Protein AF-A0A9E2BWF8-F1 (afdb_monomer_lite)

Radius of gyration: 12.92 Å; chains: 1; bounding box: 27×36×31 Å

pLDDT: mean 90.14, std 11.16, range [55.06, 98.38]

Secondary structure (DSSP, 8-state):
-HHHHHHHHHHH-TTT--EEEEES--TTTTTTHHHHHHHHSPPPS-EEEEEEETTSTTHHHHHHHHHHHHHTT-EEEEEEESS-SSHHHHHHHHHHHHHHHH---

Structure (mmCIF, N/CA/C/O backbone):
data_AF-A0A9E2BWF8-F1
#
_entry.id   AF-A0A9E2BWF8-F1
#
loop_
_atom_site.group_PDB
_atom_site.id
_atom_site.type_symbol
_atom_site.label_atom_id
_atom_site.label_alt_id
_atom_site.label_comp_id
_atom_site.label_asym_id
_atom_site.label_entity_id
_atom_site.label_seq_id
_atom_site.pdbx_PDB_ins_code
_atom_site.Cartn_x
_atom_site.Cartn_y
_atom_site.Cartn_z
_atom_site.occupancy
_atom_site.B_iso_or_equiv
_atom_site.auth_seq_id
_atom_site.auth_comp_id
_atom_site.auth_asym_id
_atom_site.auth_atom_id
_atom_site.pdbx_PDB_model_num
ATOM 1 N N . LEU A 1 1 ? -4.317 4.114 -10.003 1.00 91.44 1 LEU A N 1
ATOM 2 C CA . LEU A 1 1 ? -5.287 4.891 -9.183 1.00 91.44 1 LEU A CA 1
ATOM 3 C C . LEU A 1 1 ? -6.056 4.040 -8.174 1.00 91.44 1 LEU A C 1
ATOM 5 O O . LEU A 1 1 ? -6.293 4.542 -7.089 1.00 91.44 1 LEU A O 1
ATOM 9 N N . GLY A 1 2 ? -6.412 2.782 -8.471 1.00 93.62 2 GLY A N 1
ATOM 10 C CA . GLY A 1 2 ? -7.177 1.939 -7.536 1.00 93.62 2 GLY A CA 1
ATOM 11 C C . GLY A 1 2 ? -6.594 1.866 -6.119 1.00 93.62 2 GLY A C 1
ATOM 12 O O . GLY A 1 2 ? -7.315 2.142 -5.167 1.00 93.62 2 GLY A O 1
ATOM 13 N N . GLY A 1 3 ? -5.287 1.608 -5.982 1.00 94.25 3 GLY A N 1
ATOM 14 C CA . GLY A 1 3 ? -4.634 1.536 -4.667 1.00 94.25 3 GLY A CA 1
ATOM 15 C C . GLY A 1 3 ? -4.681 2.839 -3.856 1.00 94.25 3 GLY A C 1
ATOM 16 O O . GLY A 1 3 ? -4.983 2.818 -2.667 1.00 94.25 3 GLY A O 1
ATOM 17 N N . LEU A 1 4 ? -4.502 3.988 -4.519 1.00 92.00 4 LEU A N 1
ATOM 18 C CA . LEU A 1 4 ? -4.660 5.316 -3.909 1.00 92.00 4 LEU A CA 1
ATOM 19 C C . LEU A 1 4 ? -6.076 5.510 -3.352 1.00 92.00 4 LEU A C 1
ATOM 21 O O . LEU A 1 4 ? -6.255 5.904 -2.204 1.00 92.00 4 LEU A O 1
ATOM 25 N N . THR A 1 5 ? -7.085 5.242 -4.182 1.00 91.62 5 THR A N 1
ATOM 26 C CA . THR A 1 5 ? -8.492 5.442 -3.824 1.00 91.62 5 THR A CA 1
ATOM 27 C C . THR A 1 5 ? -8.929 4.504 -2.702 1.00 91.62 5 THR A C 1
ATOM 29 O O . THR A 1 5 ? -9.622 4.943 -1.788 1.00 91.62 5 THR A O 1
ATOM 32 N N . ALA A 1 6 ? -8.502 3.238 -2.737 1.00 94.75 6 ALA A N 1
ATOM 33 C CA . ALA A 1 6 ? -8.777 2.278 -1.672 1.00 94.75 6 ALA A CA 1
ATOM 34 C C . ALA A 1 6 ? -8.218 2.768 -0.329 1.00 94.75 6 ALA A C 1
ATOM 36 O O . ALA A 1 6 ? -8.945 2.815 0.663 1.00 94.75 6 ALA A O 1
ATOM 37 N N . PHE A 1 7 ? -6.962 3.223 -0.320 1.00 92.12 7 PHE A N 1
ATOM 38 C CA . PHE A 1 7 ? -6.330 3.711 0.900 1.00 92.12 7 PHE A CA 1
ATOM 39 C C . PHE A 1 7 ? -6.968 4.999 1.430 1.00 92.12 7 PHE A C 1
ATOM 41 O O . PHE A 1 7 ? -7.177 5.129 2.634 1.00 92.12 7 PHE A O 1
ATOM 48 N N . TYR A 1 8 ? -7.355 5.921 0.544 1.00 90.25 8 TYR A N 1
ATOM 49 C CA . TYR A 1 8 ? -8.097 7.122 0.930 1.00 90.25 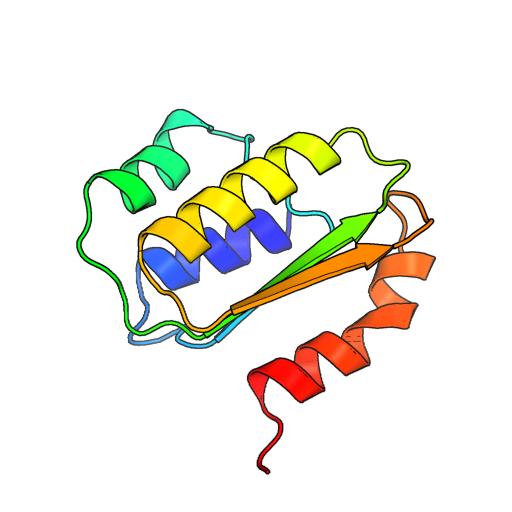8 TYR A CA 1
ATOM 50 C C . TYR A 1 8 ? -9.391 6.777 1.684 1.00 90.25 8 TYR A C 1
ATOM 52 O O . TYR A 1 8 ? -9.624 7.293 2.776 1.00 90.25 8 TYR A O 1
ATOM 60 N N . PHE A 1 9 ? -10.216 5.871 1.147 1.00 91.56 9 PHE A N 1
ATOM 61 C CA . PHE A 1 9 ? -11.461 5.477 1.811 1.00 91.56 9 PHE A CA 1
ATOM 62 C C . PHE A 1 9 ? -11.222 4.738 3.129 1.00 91.56 9 PHE A C 1
ATOM 64 O O . PHE A 1 9 ? -11.948 4.995 4.087 1.00 91.56 9 PHE A O 1
ATOM 71 N N . ALA A 1 10 ? -10.192 3.892 3.205 1.00 92.88 10 ALA A N 1
ATOM 72 C CA . ALA A 1 10 ? -9.807 3.225 4.447 1.00 92.88 10 ALA A CA 1
ATOM 73 C C . ALA A 1 10 ? -9.415 4.228 5.545 1.00 92.88 10 ALA A C 1
ATOM 75 O O . ALA A 1 10 ? -9.843 4.100 6.688 1.00 92.88 10 ALA A O 1
ATOM 76 N N . LEU A 1 11 ? -8.662 5.280 5.207 1.00 88.81 11 LEU A N 1
ATOM 77 C CA . LEU A 1 11 ? -8.297 6.328 6.168 1.00 88.81 11 LEU A CA 1
ATOM 78 C C . LEU A 1 11 ? -9.494 7.174 6.623 1.00 88.81 11 LEU A C 1
ATOM 80 O O . LEU A 1 11 ? -9.546 7.583 7.787 1.00 88.81 11 LEU A O 1
ATOM 84 N N . MET A 1 12 ? -10.427 7.457 5.711 1.00 88.81 12 MET A N 1
ATOM 85 C CA . MET A 1 12 ? -11.592 8.308 5.978 1.00 88.81 12 MET A CA 1
ATOM 86 C C . MET A 1 12 ? -12.702 7.584 6.742 1.00 88.81 12 MET A C 1
ATOM 88 O O . MET A 1 12 ? -13.341 8.196 7.595 1.00 88.81 12 MET A O 1
ATOM 92 N N . HIS A 1 13 ? -12.912 6.303 6.440 1.00 91.81 13 HIS A N 1
ATOM 93 C CA . HIS A 1 13 ? -13.995 5.483 6.976 1.00 91.81 13 HIS A CA 1
ATOM 94 C C . HIS A 1 13 ? -13.501 4.082 7.377 1.00 91.81 13 HIS A C 1
ATOM 96 O O . HIS A 1 13 ? -13.963 3.086 6.809 1.00 91.81 13 HIS A O 1
ATOM 102 N N . PRO A 1 14 ? -12.556 3.964 8.331 1.00 92.62 14 PRO A N 1
ATOM 103 C CA . PRO A 1 14 ? -12.035 2.667 8.777 1.00 92.62 14 PRO A CA 1
ATOM 104 C C . PRO A 1 14 ? -13.129 1.751 9.351 1.00 92.62 14 PRO A C 1
ATOM 106 O O . PRO A 1 14 ? -13.020 0.533 9.278 1.00 92.62 14 PRO A O 1
ATOM 109 N N . GLU A 1 15 ? -14.223 2.321 9.861 1.00 94.94 15 GLU A N 1
ATOM 110 C CA . GLU A 1 15 ? -15.396 1.596 10.356 1.00 94.94 15 GLU A CA 1
ATOM 111 C C . GLU A 1 15 ? -16.198 0.880 9.257 1.00 94.94 15 GLU A C 1
ATOM 113 O O . GLU A 1 15 ? -16.989 -0.015 9.553 1.00 94.94 15 GLU A O 1
ATOM 118 N N . ILE A 1 16 ? -16.001 1.269 7.994 1.00 96.44 16 ILE A N 1
ATOM 119 C CA . ILE A 1 16 ? -16.608 0.638 6.814 1.00 96.44 16 ILE A CA 1
ATOM 120 C C . ILE A 1 16 ? -15.547 -0.151 6.034 1.00 96.44 16 ILE A C 1
ATOM 122 O O . ILE A 1 16 ? -15.808 -1.265 5.580 1.00 96.44 16 ILE A O 1
ATOM 126 N N . PHE A 1 17 ? -14.347 0.416 5.889 1.00 96.12 17 PHE A N 1
ATOM 127 C CA . PHE A 1 17 ? -13.251 -0.101 5.071 1.00 96.12 17 PHE A CA 1
ATOM 128 C C . PHE A 1 17 ? -12.017 -0.428 5.927 1.00 96.12 17 PHE A C 1
ATOM 130 O O . PHE A 1 17 ? -10.943 0.138 5.733 1.00 96.12 17 PHE A O 1
ATOM 137 N N . GLY A 1 18 ? -12.171 -1.363 6.869 1.00 95.31 18 GLY A N 1
ATOM 138 C CA . GLY A 1 18 ? -11.100 -1.776 7.790 1.00 95.31 18 GLY A CA 1
ATOM 139 C C . GLY A 1 18 ? -9.939 -2.547 7.142 1.00 95.31 18 GLY A C 1
ATOM 140 O O . GLY A 1 18 ? -8.869 -2.677 7.733 1.00 95.31 18 GLY A O 1
ATOM 141 N N . LEU A 1 19 ? -10.141 -3.055 5.922 1.00 97.19 19 LEU A N 1
ATOM 142 C CA . LEU A 1 19 ? -9.163 -3.827 5.155 1.00 97.19 19 LEU A CA 1
ATOM 143 C C . LEU A 1 19 ? -8.849 -3.100 3.847 1.00 97.19 19 LEU A C 1
ATOM 145 O O . LEU A 1 19 ? -9.761 -2.785 3.079 1.00 97.19 19 LEU A O 1
ATOM 149 N N . CYS A 1 20 ? -7.568 -2.864 3.564 1.00 96.69 20 CYS A N 1
ATOM 150 C CA . CYS A 1 20 ? -7.143 -2.119 2.380 1.00 96.69 20 CYS A CA 1
ATOM 151 C C . CYS A 1 20 ? -6.048 -2.851 1.602 1.00 96.69 20 CYS A C 1
ATOM 153 O O . CYS A 1 20 ? -4.980 -3.119 2.140 1.00 96.69 20 CYS A O 1
ATOM 155 N N . GLY A 1 21 ? -6.277 -3.090 0.309 1.00 97.62 21 GLY A N 1
ATOM 156 C CA . GLY A 1 21 ? -5.259 -3.553 -0.636 1.00 97.62 21 GLY A CA 1
ATOM 157 C C . GLY A 1 21 ? -4.891 -2.454 -1.634 1.00 97.62 21 GLY A C 1
ATOM 158 O O . GLY A 1 21 ? -5.779 -1.858 -2.245 1.00 97.62 21 GLY A O 1
ATOM 159 N N . SER A 1 22 ? -3.598 -2.194 -1.826 1.00 97.19 22 SER A N 1
ATOM 160 C CA . SER A 1 22 ? -3.086 -1.230 -2.805 1.00 97.19 22 SER A CA 1
ATOM 161 C C . SER A 1 22 ? -1.981 -1.848 -3.652 1.00 97.19 22 SER A C 1
ATOM 163 O O . SER A 1 22 ? -0.878 -2.064 -3.159 1.00 97.19 22 SER A O 1
ATOM 165 N N . GLN A 1 23 ? -2.270 -2.063 -4.936 1.00 97.94 23 GLN A N 1
ATOM 166 C CA . GLN A 1 23 ? -1.272 -2.465 -5.928 1.00 97.94 23 GLN A CA 1
ATOM 167 C C . GLN A 1 23 ? -0.824 -1.269 -6.752 1.00 97.94 23 GLN A C 1
ATOM 169 O O . GLN A 1 23 ? -1.675 -0.509 -7.238 1.00 97.94 23 GLN A O 1
ATOM 174 N N . SER A 1 24 ? 0.492 -1.104 -6.905 1.00 97.00 24 SER A N 1
ATOM 175 C CA . SER A 1 24 ? 1.108 0.004 -7.648 1.00 97.00 24 SER A CA 1
ATOM 176 C C . SER A 1 24 ? 0.445 1.351 -7.318 1.00 97.00 24 SER A C 1
ATOM 178 O O . SER A 1 24 ? -0.028 2.095 -8.192 1.00 97.00 24 SER A O 1
ATOM 180 N N . GLY A 1 25 ? 0.305 1.623 -6.018 1.00 94.75 25 GLY A N 1
ATOM 181 C CA . GLY A 1 25 ? -0.429 2.775 -5.511 1.00 94.75 25 GLY A CA 1
ATOM 182 C C . GLY A 1 25 ? 0.211 4.077 -5.980 1.00 94.75 25 GLY A C 1
ATOM 183 O O . GLY A 1 25 ? 1.385 4.328 -5.729 1.00 94.75 25 GLY A O 1
ATOM 184 N N . ALA A 1 26 ? -0.561 4.946 -6.631 1.00 92.62 26 ALA A N 1
ATOM 185 C CA . ALA A 1 26 ? -0.088 6.271 -7.030 1.00 92.62 26 ALA A CA 1
ATOM 186 C C . ALA A 1 26 ? -0.211 7.265 -5.862 1.00 92.62 26 ALA A C 1
ATOM 188 O O . ALA A 1 26 ? -0.952 8.241 -5.949 1.00 92.62 26 ALA A O 1
ATOM 189 N N . LEU A 1 27 ? 0.459 6.964 -4.747 1.00 86.00 27 LEU A N 1
ATOM 190 C CA . LEU A 1 27 ? 0.234 7.568 -3.425 1.00 86.00 27 LEU A CA 1
ATOM 191 C C . LEU A 1 27 ? 0.639 9.049 -3.320 1.00 86.00 27 LEU A C 1
ATOM 193 O O . LEU A 1 27 ? 0.197 9.733 -2.401 1.00 86.00 27 LEU A O 1
ATOM 197 N N . GLN A 1 28 ? 1.419 9.562 -4.278 1.00 75.00 28 GLN A N 1
ATOM 198 C CA . GLN A 1 28 ? 1.738 10.993 -4.394 1.00 75.00 28 GLN A CA 1
ATOM 199 C C . GLN A 1 28 ? 0.732 11.791 -5.220 1.00 75.00 28 GLN A C 1
ATOM 201 O O . GLN A 1 28 ? 0.847 13.018 -5.284 1.00 75.00 28 GLN A O 1
ATOM 206 N N . ILE A 1 29 ? -0.231 11.152 -5.897 1.00 60.44 29 ILE A N 1
ATOM 207 C CA . ILE A 1 29 ? -1.290 11.908 -6.569 1.00 60.44 29 ILE A CA 1
ATOM 208 C C . ILE A 1 29 ? -2.095 12.579 -5.453 1.00 60.44 29 ILE A C 1
ATOM 210 O O . ILE A 1 29 ? -2.826 11.916 -4.724 1.00 60.44 29 ILE A O 1
ATOM 214 N N . ASN A 1 30 ? -1.887 13.889 -5.301 1.00 55.06 30 ASN A N 1
ATOM 215 C CA . ASN A 1 30 ? -2.279 14.713 -4.152 1.00 55.06 30 ASN A CA 1
ATOM 216 C C . ASN A 1 30 ? -1.473 14.442 -2.868 1.00 55.06 30 ASN A C 1
ATOM 218 O O . ASN A 1 30 ? -2.048 14.359 -1.785 1.00 55.06 30 ASN A O 1
ATOM 222 N N . SER A 1 31 ? -0.143 14.371 -2.979 1.00 59.28 31 SER A N 1
ATOM 223 C CA . SER A 1 31 ? 0.837 14.175 -1.893 1.00 59.28 31 SER A CA 1
ATOM 224 C C . SER A 1 31 ? 0.613 15.000 -0.620 1.00 59.28 31 SER A C 1
ATOM 226 O O . SER A 1 31 ? 1.079 14.610 0.442 1.00 59.28 31 SER A O 1
ATOM 228 N N . GLY A 1 32 ? -0.127 16.109 -0.680 1.00 62.22 32 GLY A N 1
ATOM 229 C CA . GLY A 1 32 ? -0.527 16.866 0.502 1.00 62.22 32 GLY A CA 1
ATOM 230 C C . GLY A 1 32 ? -1.657 16.226 1.311 1.00 62.22 32 GLY A C 1
ATOM 231 O O . GLY A 1 32 ? -1.630 16.304 2.529 1.00 62.22 32 GLY A O 1
ATOM 232 N N . GLU A 1 33 ? -2.646 15.592 0.681 1.00 67.94 33 GLU A N 1
ATOM 233 C CA . GLU A 1 33 ? -3.897 15.218 1.352 1.00 67.94 33 GLU A CA 1
ATOM 234 C C . GLU A 1 33 ? -3.789 13.877 2.077 1.00 67.94 33 GLU A C 1
ATOM 236 O O . GLU A 1 33 ? -4.084 13.815 3.263 1.00 67.94 33 GLU A O 1
ATOM 241 N N . ILE A 1 34 ? -3.296 12.817 1.429 1.00 68.44 34 ILE A N 1
ATOM 242 C CA . ILE A 1 34 ? -3.148 11.508 2.095 1.00 68.44 34 ILE A CA 1
ATOM 243 C C . ILE A 1 34 ? -2.026 11.531 3.126 1.00 68.44 34 ILE A C 1
ATOM 245 O O . ILE A 1 34 ? -2.185 10.986 4.216 1.00 68.44 34 ILE A O 1
ATOM 249 N N . VAL A 1 35 ? -0.914 12.206 2.825 1.00 68.19 35 VAL A N 1
ATOM 250 C CA . VAL A 1 35 ? 0.161 12.388 3.805 1.00 68.19 35 VAL A CA 1
ATOM 251 C C . VAL A 1 35 ? -0.334 13.229 4.979 1.00 68.19 35 VAL A C 1
ATOM 253 O O . VAL A 1 35 ? -0.048 12.859 6.111 1.00 68.19 35 VAL A O 1
ATOM 256 N N . ALA A 1 36 ? -1.128 14.287 4.766 1.00 67.25 36 ALA A N 1
ATOM 257 C CA . ALA A 1 36 ? -1.729 15.039 5.870 1.00 67.25 36 ALA A CA 1
ATOM 258 C C . ALA A 1 36 ? -2.748 14.204 6.658 1.00 67.25 36 ALA A C 1
ATOM 260 O O . ALA A 1 36 ? -2.693 14.173 7.888 1.00 67.25 36 ALA A O 1
ATOM 261 N N . LEU A 1 37 ? -3.647 13.490 5.976 1.00 66.38 37 LEU A N 1
ATOM 262 C CA . LEU A 1 37 ? -4.619 12.597 6.607 1.00 66.38 37 LEU A CA 1
ATOM 263 C C . LEU A 1 37 ? -3.911 11.550 7.459 1.00 66.38 37 LEU A C 1
ATOM 265 O O . LEU A 1 37 ? -4.353 11.281 8.572 1.00 66.38 37 LEU A O 1
ATOM 269 N N . TYR A 1 38 ? -2.785 11.020 6.987 1.00 65.25 38 TYR A N 1
ATOM 270 C CA . TYR A 1 38 ? -1.946 10.139 7.774 1.00 65.25 38 TYR A CA 1
ATOM 271 C C . TYR A 1 38 ? -1.280 10.871 8.935 1.00 65.25 38 TYR A C 1
ATOM 273 O O . TYR A 1 38 ? -1.464 10.481 10.082 1.00 65.25 38 TYR A O 1
ATOM 281 N N . GLN A 1 39 ? -0.479 11.904 8.664 1.00 67.12 39 GLN A N 1
ATOM 282 C CA . GLN A 1 39 ? 0.397 12.560 9.636 1.00 67.12 39 GLN A CA 1
ATOM 283 C C . GLN A 1 39 ? -0.392 13.182 10.787 1.00 67.12 39 GLN A C 1
ATOM 285 O O . GLN A 1 39 ? -0.009 12.985 11.940 1.00 67.12 39 GLN A O 1
ATOM 290 N N . PHE A 1 40 ? -1.509 13.848 10.491 1.00 63.03 40 PHE A N 1
ATOM 291 C CA . PHE A 1 40 ? -2.259 14.646 11.461 1.00 63.03 40 PHE A CA 1
ATOM 292 C C . PHE A 1 40 ? -3.393 13.897 12.167 1.00 63.03 40 PHE A C 1
ATOM 294 O O . PHE A 1 40 ? -3.973 14.444 13.103 1.00 63.03 40 PHE A O 1
ATOM 301 N N . ASN A 1 41 ? -3.693 12.651 11.784 1.00 69.94 41 ASN A N 1
ATOM 302 C CA . ASN A 1 41 ? -4.638 11.816 12.524 1.00 69.94 41 ASN A CA 1
ATOM 303 C C . ASN A 1 41 ? -3.939 10.807 13.444 1.00 69.94 41 ASN A C 1
ATOM 305 O O . ASN A 1 41 ? -2.809 10.355 13.210 1.00 69.94 41 ASN A O 1
ATOM 309 N N . SER A 1 42 ? -4.666 10.419 14.493 1.00 82.50 42 SER A N 1
ATOM 310 C CA . SER A 1 42 ? -4.351 9.230 15.278 1.00 82.50 42 SER A CA 1
ATOM 311 C C . SER A 1 42 ? -4.390 7.974 14.402 1.00 82.50 42 SER A C 1
ATOM 313 O O . SER A 1 42 ? -5.102 7.929 13.392 1.00 82.50 42 SER A O 1
ATOM 315 N N . LYS A 1 43 ? -3.622 6.955 14.809 1.00 86.69 43 LYS A N 1
ATOM 316 C CA . LYS A 1 43 ? -3.638 5.620 14.199 1.00 86.69 43 LYS A CA 1
ATOM 317 C C . LYS A 1 43 ? -5.084 5.125 14.079 1.00 86.69 43 LYS A C 1
ATOM 319 O O . LYS A 1 43 ? -5.848 5.225 15.041 1.00 86.69 43 LYS A O 1
ATOM 324 N N . LYS A 1 44 ? -5.451 4.631 12.899 1.00 89.38 44 LYS A N 1
ATOM 325 C CA . LYS A 1 44 ? -6.754 4.008 12.638 1.00 89.38 44 LYS A CA 1
ATOM 326 C C . LYS A 1 44 ? -6.650 2.494 12.823 1.00 89.38 44 LYS A C 1
ATOM 328 O O . LYS A 1 44 ? -5.572 1.934 12.647 1.00 89.38 44 LYS A O 1
ATOM 333 N N . ASP A 1 45 ? -7.760 1.855 13.174 1.00 92.50 45 ASP A N 1
ATOM 334 C CA . ASP A 1 45 ? -7.857 0.394 13.219 1.00 92.50 45 ASP A CA 1
ATOM 335 C C . ASP A 1 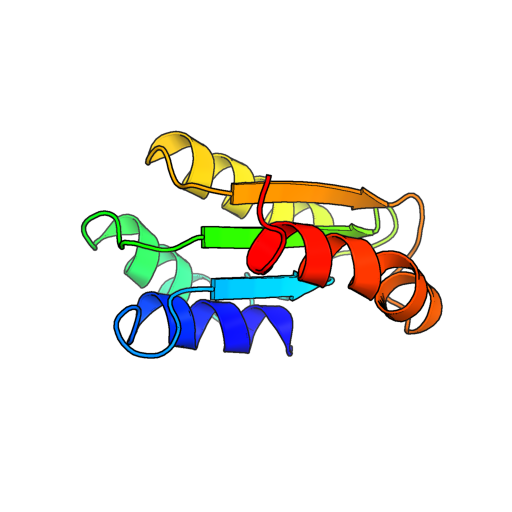45 ? -7.995 -0.134 11.785 1.00 92.50 45 ASP A C 1
ATOM 337 O O . ASP A 1 45 ? -9.088 -0.172 11.226 1.00 92.50 45 ASP A O 1
ATOM 341 N N . LEU A 1 46 ? -6.850 -0.380 11.147 1.00 93.25 46 LEU A N 1
ATOM 342 C CA . LEU A 1 46 ? -6.738 -0.752 9.741 1.00 93.25 46 LEU A CA 1
ATOM 343 C C . LEU A 1 46 ? -5.716 -1.869 9.577 1.00 93.25 46 LEU A C 1
ATOM 345 O O . LEU A 1 46 ? -4.599 -1.755 10.089 1.00 93.25 46 LEU A O 1
ATOM 349 N N . LYS A 1 47 ? -6.076 -2.866 8.765 1.00 96.12 47 LYS A N 1
ATOM 350 C CA . LYS A 1 47 ? -5.138 -3.840 8.207 1.00 96.12 47 LYS A CA 1
ATOM 351 C C . LYS A 1 47 ? -4.901 -3.546 6.733 1.00 96.12 47 LYS A C 1
ATOM 353 O O . LYS A 1 47 ? -5.850 -3.403 5.954 1.00 96.12 47 LYS A O 1
ATOM 358 N N . VAL A 1 48 ? -3.637 -3.439 6.340 1.00 95.94 48 VAL A N 1
ATOM 359 C CA . VAL A 1 48 ? -3.270 -2.908 5.023 1.00 95.94 48 VAL A CA 1
ATOM 360 C C . VAL A 1 48 ? -2.283 -3.824 4.293 1.00 95.94 48 VAL A C 1
ATOM 362 O O . VAL A 1 48 ? -1.304 -4.279 4.866 1.00 95.94 48 VAL A O 1
ATOM 365 N N . TYR A 1 49 ? -2.499 -4.069 3.003 1.00 98.06 49 TYR A N 1
ATOM 366 C CA . TYR A 1 49 ? -1.533 -4.717 2.114 1.00 98.06 49 TYR A CA 1
ATOM 367 C C . TYR A 1 49 ? -1.150 -3.769 0.987 1.00 98.06 49 TYR A C 1
ATOM 369 O O . TYR A 1 49 ? -2.023 -3.333 0.229 1.00 98.06 49 TYR A O 1
ATOM 377 N N . PHE A 1 50 ? 0.141 -3.482 0.842 1.00 97.56 50 PHE A N 1
ATOM 378 C CA . PHE A 1 50 ? 0.691 -2.666 -0.237 1.00 97.56 50 PHE A CA 1
ATOM 379 C C . PHE A 1 50 ? 1.694 -3.471 -1.073 1.00 97.56 50 PHE A C 1
ATOM 381 O O . PHE A 1 50 ? 2.575 -4.127 -0.521 1.00 97.56 50 PHE A O 1
ATOM 388 N N . ASP A 1 51 ? 1.623 -3.353 -2.399 1.00 98.00 51 ASP A N 1
ATOM 389 C CA . ASP A 1 51 ? 2.698 -3.787 -3.294 1.00 98.00 51 ASP A CA 1
ATOM 390 C C . ASP A 1 51 ? 3.066 -2.730 -4.345 1.00 98.00 51 ASP A C 1
ATOM 392 O O . ASP A 1 51 ? 2.296 -1.814 -4.660 1.00 98.00 51 ASP A O 1
ATOM 396 N N . CYS A 1 52 ? 4.286 -2.846 -4.868 1.00 98.12 52 CYS A N 1
ATOM 397 C CA . CYS A 1 52 ? 4.750 -2.090 -6.025 1.00 98.12 52 CYS A CA 1
ATOM 398 C C . CYS A 1 52 ? 5.801 -2.888 -6.806 1.00 98.12 52 CYS A C 1
ATOM 400 O O . CYS A 1 52 ? 6.634 -3.586 -6.229 1.00 98.12 52 CYS A O 1
ATOM 402 N N . GLY A 1 53 ? 5.806 -2.764 -8.130 1.00 98.19 53 GLY A N 1
ATOM 403 C CA . GLY A 1 53 ? 6.889 -3.260 -8.968 1.00 98.19 53 GLY A CA 1
ATOM 404 C C . GLY A 1 53 ? 8.175 -2.436 -8.812 1.00 98.19 53 GLY A C 1
ATOM 405 O O . GLY A 1 53 ? 8.129 -1.213 -8.664 1.00 98.19 53 GLY A O 1
ATOM 406 N N . THR A 1 54 ? 9.338 -3.086 -8.881 1.00 98.19 54 THR A N 1
ATOM 407 C CA . THR A 1 54 ? 10.659 -2.442 -8.795 1.00 98.19 54 THR A CA 1
ATOM 408 C C . THR A 1 54 ? 11.041 -1.702 -10.077 1.00 98.19 54 THR A C 1
ATOM 410 O O . THR A 1 54 ? 11.917 -0.841 -10.051 1.00 98.19 54 THR A O 1
ATOM 413 N N . CYS A 1 55 ? 10.368 -1.986 -11.198 1.00 96.62 55 CYS A N 1
ATOM 414 C CA . CYS A 1 55 ? 10.533 -1.273 -12.467 1.00 96.62 55 CYS A CA 1
ATOM 415 C C . CYS A 1 55 ? 9.496 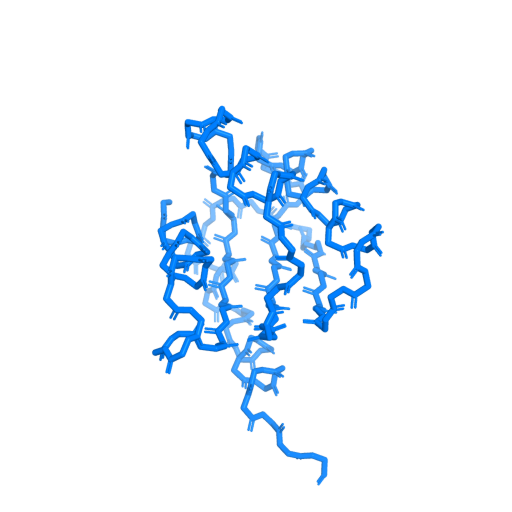-0.149 -12.661 1.00 96.62 55 CYS A C 1
ATOM 417 O O . CYS A 1 55 ? 9.221 0.251 -13.794 1.00 96.62 55 CYS A O 1
ATOM 419 N N . GLU A 1 56 ? 8.885 0.344 -11.580 1.00 95.69 56 GLU A N 1
ATOM 420 C CA . GLU A 1 56 ? 7.874 1.402 -11.614 1.00 95.69 56 GLU A CA 1
ATOM 421 C C . GLU A 1 56 ? 8.419 2.755 -11.159 1.00 95.69 56 GLU A C 1
ATOM 423 O O . GLU A 1 56 ? 9.252 2.850 -10.262 1.00 95.69 56 GLU A O 1
ATOM 428 N N . THR A 1 57 ? 7.853 3.835 -11.699 1.00 94.44 57 THR A N 1
ATOM 429 C CA . THR A 1 57 ? 8.131 5.202 -11.228 1.00 94.44 57 THR A CA 1
ATOM 430 C C . THR A 1 57 ? 7.499 5.511 -9.867 1.00 94.44 57 THR A C 1
ATOM 432 O O . THR A 1 57 ? 7.705 6.599 -9.348 1.00 94.44 57 THR A O 1
ATOM 435 N N . LEU A 1 58 ? 6.691 4.595 -9.320 1.00 94.50 58 LEU A N 1
ATOM 436 C CA . LEU A 1 58 ? 5.935 4.752 -8.070 1.00 94.50 58 LEU A CA 1
ATOM 437 C C . LEU A 1 58 ? 6.630 4.103 -6.862 1.00 94.50 58 LEU A C 1
ATOM 439 O O . LEU A 1 58 ? 6.101 4.144 -5.751 1.00 94.50 58 LEU A O 1
ATOM 443 N N . LEU A 1 59 ? 7.785 3.464 -7.068 1.00 95.75 59 LEU A N 1
ATOM 444 C CA . LEU A 1 59 ? 8.433 2.630 -6.058 1.00 95.75 59 LEU A CA 1
ATOM 445 C C . LEU A 1 59 ? 8.813 3.412 -4.798 1.00 95.75 59 LEU A C 1
ATOM 447 O O . LEU A 1 59 ? 8.465 3.005 -3.690 1.00 95.75 59 LEU A O 1
ATOM 451 N N . ASP A 1 60 ? 9.489 4.546 -4.965 1.00 94.25 60 ASP A N 1
ATOM 452 C CA . ASP A 1 60 ? 9.968 5.346 -3.834 1.00 94.25 60 ASP A CA 1
ATOM 453 C C . ASP A 1 60 ? 8.808 5.911 -3.003 1.00 94.25 60 ASP A C 1
ATOM 455 O O . ASP A 1 60 ? 8.888 5.969 -1.777 1.00 94.25 60 ASP A O 1
ATOM 459 N N . ASP A 1 61 ? 7.681 6.214 -3.645 1.00 90.88 61 ASP A N 1
ATOM 460 C CA . ASP A 1 61 ? 6.468 6.683 -2.973 1.00 90.88 61 ASP A CA 1
ATOM 461 C C . ASP A 1 61 ? 5.818 5.592 -2.121 1.00 90.88 61 ASP A C 1
ATOM 463 O O . ASP A 1 61 ? 5.368 5.833 -0.999 1.00 90.88 61 ASP A O 1
ATOM 467 N N . ASN A 1 62 ? 5.787 4.366 -2.642 1.00 94.44 62 ASN A N 1
ATOM 468 C CA . ASN A 1 62 ? 5.264 3.217 -1.912 1.00 94.44 62 ASN A CA 1
ATOM 469 C C . ASN A 1 62 ? 6.184 2.835 -0.741 1.00 94.44 62 ASN A C 1
ATOM 471 O O . ASN A 1 62 ? 5.684 2.503 0.334 1.00 94.44 62 ASN A O 1
ATOM 475 N N . ARG A 1 63 ? 7.508 2.968 -0.898 1.00 95.75 63 ARG A N 1
ATOM 476 C CA . ARG A 1 63 ? 8.477 2.814 0.201 1.00 95.75 63 ARG A CA 1
ATOM 477 C C . ARG A 1 63 ? 8.311 3.886 1.272 1.00 95.75 63 ARG A C 1
ATOM 479 O O . ARG A 1 63 ? 8.301 3.558 2.453 1.00 95.75 63 ARG A O 1
ATOM 486 N N . GLN A 1 64 ? 8.115 5.145 0.881 1.00 91.69 64 GLN A N 1
ATOM 487 C CA . GLN A 1 64 ? 7.860 6.221 1.836 1.00 91.69 64 GLN A CA 1
ATOM 488 C C . GLN A 1 64 ? 6.596 5.945 2.659 1.00 91.69 64 GLN A C 1
ATOM 490 O O . GLN A 1 64 ? 6.601 6.131 3.875 1.00 91.69 64 GLN A O 1
ATOM 495 N N . MET A 1 65 ? 5.520 5.465 2.026 1.00 90.00 65 MET A N 1
ATOM 496 C CA . MET A 1 65 ? 4.305 5.117 2.760 1.00 90.00 65 MET A CA 1
ATOM 497 C C . MET A 1 65 ? 4.492 3.891 3.663 1.00 90.00 65 MET A C 1
ATOM 499 O O . MET A 1 65 ? 3.971 3.892 4.776 1.00 90.00 65 MET A O 1
ATOM 503 N N . ARG A 1 66 ? 5.268 2.882 3.245 1.00 94.44 66 ARG A N 1
ATOM 504 C CA . ARG A 1 66 ? 5.676 1.769 4.121 1.00 94.44 66 ARG A CA 1
ATOM 505 C C . ARG A 1 66 ? 6.353 2.294 5.388 1.00 94.44 66 ARG A C 1
ATOM 507 O O . ARG A 1 66 ? 5.928 1.943 6.483 1.00 94.44 66 ARG A O 1
ATOM 514 N N . ASP A 1 67 ? 7.355 3.159 5.240 1.00 93.25 67 ASP A N 1
ATOM 515 C CA . ASP A 1 67 ? 8.098 3.720 6.378 1.00 93.25 67 ASP A CA 1
ATOM 516 C C . ASP A 1 67 ? 7.177 4.528 7.298 1.00 93.25 67 ASP A C 1
ATOM 518 O O . ASP A 1 67 ? 7.282 4.487 8.527 1.00 93.25 67 ASP A O 1
ATOM 522 N N . MET A 1 68 ? 6.217 5.243 6.705 1.00 88.25 68 MET A N 1
ATOM 523 C CA . MET A 1 68 ? 5.179 5.928 7.456 1.00 88.25 68 MET A CA 1
ATOM 524 C C . MET A 1 68 ? 4.350 4.926 8.260 1.00 88.25 68 MET A C 1
ATOM 526 O O . MET A 1 68 ? 4.286 5.100 9.478 1.00 88.25 68 MET A O 1
ATOM 530 N N . LEU A 1 69 ? 3.760 3.897 7.639 1.00 90.38 69 LEU A N 1
ATOM 531 C CA . LEU A 1 69 ? 2.942 2.868 8.306 1.00 90.38 69 LEU A CA 1
ATOM 532 C C . LEU A 1 69 ? 3.696 2.186 9.458 1.00 90.38 69 LEU A C 1
ATOM 534 O O . LEU A 1 69 ? 3.144 2.053 10.552 1.00 90.38 69 LEU A O 1
ATOM 538 N N . GLU A 1 70 ? 4.968 1.848 9.244 1.00 93.88 70 GLU A N 1
ATOM 539 C CA . GLU A 1 70 ? 5.850 1.271 10.263 1.00 93.88 70 GLU A CA 1
ATOM 540 C C . GLU A 1 70 ? 6.044 2.222 11.452 1.00 93.88 70 GLU A C 1
ATOM 542 O O . GLU A 1 70 ? 5.894 1.819 12.604 1.00 93.88 70 GLU A O 1
ATOM 547 N N . SER A 1 71 ? 6.262 3.519 11.202 1.00 90.81 71 SER A N 1
ATOM 548 C CA . SER A 1 71 ? 6.470 4.508 12.273 1.00 90.81 71 SER A CA 1
ATOM 549 C C . SER A 1 71 ? 5.269 4.700 13.214 1.00 90.81 71 SER A C 1
ATOM 551 O O . SER A 1 71 ? 5.443 5.209 14.323 1.00 90.81 71 SER A O 1
ATOM 553 N N . LYS A 1 72 ? 4.053 4.313 12.796 1.00 89.81 72 LYS A N 1
ATOM 554 C CA . LYS A 1 72 ? 2.847 4.317 13.647 1.00 89.81 72 LYS A CA 1
ATOM 555 C C . LYS A 1 72 ? 2.341 2.912 13.984 1.00 89.81 72 LYS A C 1
ATOM 557 O O . LYS A 1 72 ? 1.215 2.795 14.472 1.00 89.81 72 LYS A O 1
ATOM 562 N N . ASP A 1 73 ? 3.156 1.881 13.760 1.00 92.81 73 ASP A N 1
ATOM 563 C CA . ASP A 1 73 ? 2.880 0.507 14.191 1.00 92.81 73 ASP A CA 1
ATOM 564 C C . ASP A 1 73 ? 1.579 -0.075 13.588 1.00 92.81 73 ASP A C 1
ATOM 566 O O . ASP A 1 73 ? 0.805 -0.741 14.267 1.00 92.81 73 ASP A O 1
ATOM 570 N N . TYR A 1 74 ? 1.253 0.228 12.326 1.00 93.69 74 TYR A N 1
ATOM 571 C CA . TYR A 1 74 ? 0.073 -0.359 11.667 1.00 93.69 74 TYR A CA 1
ATOM 572 C C . TYR A 1 74 ? 0.194 -1.885 11.495 1.00 93.69 74 TYR A C 1
ATOM 574 O O . TYR A 1 74 ? 1.296 -2.411 11.369 1.00 93.69 74 TYR A O 1
ATOM 582 N N . ASP A 1 75 ? -0.942 -2.590 11.432 1.00 94.94 75 ASP A N 1
ATOM 583 C CA . ASP A 1 75 ? -0.978 -3.972 10.937 1.00 94.94 75 ASP A CA 1
ATOM 584 C C . ASP A 1 75 ? -0.908 -3.926 9.407 1.00 94.94 75 ASP A C 1
ATOM 586 O O . ASP A 1 75 ? -1.877 -3.555 8.735 1.00 94.94 75 ASP A O 1
ATOM 590 N N . PHE A 1 76 ? 0.267 -4.203 8.840 1.00 96.44 76 PHE A N 1
ATOM 591 C CA . PHE A 1 76 ? 0.433 -4.146 7.396 1.00 96.44 76 PHE A CA 1
ATOM 592 C C . PHE A 1 76 ? 1.428 -5.158 6.831 1.00 96.44 76 PHE A C 1
ATOM 594 O O . PHE A 1 76 ? 2.351 -5.620 7.499 1.00 96.44 76 PHE A O 1
ATOM 601 N N . VAL A 1 77 ? 1.258 -5.441 5.540 1.00 97.94 77 VAL A N 1
ATOM 602 C CA . VAL A 1 77 ? 2.219 -6.164 4.703 1.00 97.94 77 VAL A CA 1
ATOM 603 C C . VAL A 1 77 ? 2.645 -5.269 3.545 1.00 97.94 77 VAL A C 1
ATOM 605 O O . VAL A 1 77 ? 1.821 -4.580 2.942 1.00 97.94 77 VAL A O 1
ATOM 608 N N . TYR A 1 78 ? 3.940 -5.297 3.229 1.00 98.25 78 TYR A N 1
ATOM 609 C CA . TYR A 1 78 ? 4.518 -4.605 2.082 1.00 98.25 78 TYR A CA 1
ATOM 610 C C . TYR A 1 78 ? 5.338 -5.561 1.211 1.00 98.25 78 TYR A C 1
ATOM 612 O O . TYR A 1 78 ? 6.167 -6.315 1.733 1.00 98.25 78 TYR A O 1
ATOM 620 N N . ARG A 1 79 ? 5.133 -5.511 -0.110 1.00 98.38 79 ARG A N 1
ATOM 621 C CA . ARG A 1 79 ? 5.879 -6.301 -1.101 1.00 98.38 79 ARG A CA 1
ATOM 622 C C . ARG A 1 79 ? 6.448 -5.445 -2.223 1.00 98.38 79 ARG A C 1
ATOM 624 O O . ARG A 1 79 ? 5.850 -4.466 -2.659 1.00 98.38 79 ARG A O 1
ATOM 631 N N . GLU A 1 80 ? 7.599 -5.879 -2.723 1.00 98.38 80 GLU A N 1
ATOM 632 C CA . GLU A 1 80 ? 8.188 -5.374 -3.958 1.00 98.38 80 GLU A CA 1
ATOM 633 C C . GLU A 1 80 ? 8.344 -6.535 -4.941 1.00 98.38 80 GLU A C 1
ATOM 635 O O . GLU A 1 80 ? 8.884 -7.584 -4.583 1.00 98.38 80 GLU A O 1
ATOM 640 N N . TRP A 1 81 ? 7.893 -6.344 -6.179 1.00 97.94 81 TRP A N 1
ATOM 641 C CA . TRP A 1 81 ? 7.944 -7.367 -7.226 1.00 97.94 81 TRP A CA 1
ATOM 642 C C . TRP A 1 81 ? 8.919 -6.960 -8.323 1.00 97.94 81 TRP A C 1
ATOM 644 O O . TRP A 1 81 ? 8.937 -5.801 -8.720 1.00 97.94 81 TRP A O 1
ATOM 654 N N . ASN A 1 82 ? 9.712 -7.890 -8.862 1.00 97.69 82 ASN A N 1
ATOM 655 C CA . ASN A 1 82 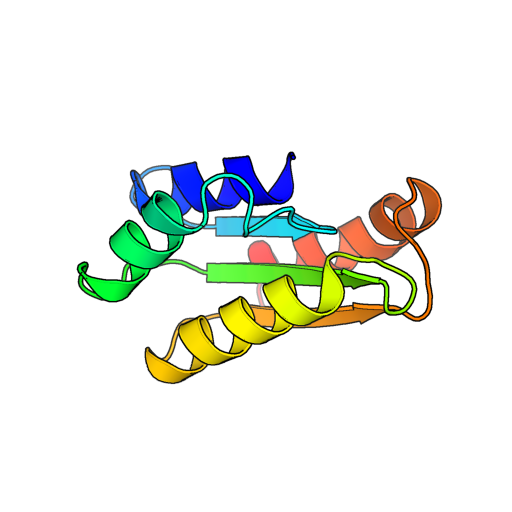? 10.639 -7.614 -9.974 1.00 97.69 82 ASN A CA 1
ATOM 656 C C . ASN A 1 82 ? 9.915 -7.477 -11.325 1.00 97.69 82 ASN A C 1
ATOM 658 O O . ASN A 1 82 ? 10.244 -8.149 -12.300 1.00 97.69 82 ASN A O 1
ATOM 662 N N . GLU A 1 83 ? 8.905 -6.614 -11.357 1.00 97.06 83 GLU A N 1
ATOM 663 C CA . GLU A 1 83 ? 7.980 -6.393 -12.457 1.00 97.06 83 GLU A CA 1
ATOM 664 C C . GLU A 1 83 ? 7.651 -4.896 -12.596 1.00 97.06 83 GLU A C 1
ATOM 666 O O . GLU A 1 83 ? 8.087 -4.057 -11.802 1.00 97.06 83 GLU A O 1
ATOM 671 N N . GLY A 1 84 ? 6.913 -4.544 -13.651 1.00 97.06 84 GLY A N 1
ATOM 672 C CA . GLY A 1 84 ? 6.475 -3.173 -13.925 1.00 97.06 84 GLY A CA 1
ATOM 673 C C . GLY A 1 84 ? 4.984 -2.941 -13.661 1.00 97.06 84 GLY A C 1
ATOM 674 O O . GLY A 1 84 ? 4.250 -3.832 -13.231 1.00 97.06 84 GLY A O 1
ATOM 675 N N . HIS A 1 85 ? 4.530 -1.735 -14.008 1.00 97.12 85 HIS A N 1
ATOM 676 C CA . HIS A 1 85 ? 3.148 -1.277 -13.845 1.00 97.12 85 HIS A CA 1
ATOM 677 C C . HIS A 1 85 ? 2.220 -1.967 -14.859 1.00 97.12 85 HIS A C 1
ATOM 679 O O . HIS A 1 85 ? 1.977 -1.451 -15.953 1.00 97.12 85 HIS A O 1
ATOM 685 N N . SER A 1 86 ? 1.756 -3.178 -14.546 1.00 97.00 86 SER A N 1
ATOM 686 C CA . SER A 1 86 ? 1.063 -4.022 -15.519 1.00 97.00 86 SER A CA 1
ATOM 687 C C . SER A 1 86 ? -0.024 -4.896 -14.906 1.00 97.00 86 SER A C 1
ATOM 689 O O . SER A 1 86 ? 0.076 -5.361 -13.775 1.00 97.00 86 SER A O 1
ATOM 691 N N . TRP A 1 87 ? -1.026 -5.218 -15.725 1.00 96.69 87 TRP A N 1
ATOM 692 C CA . TRP A 1 87 ? -2.068 -6.183 -15.374 1.00 96.69 87 TRP A CA 1
ATOM 693 C C . TRP A 1 87 ? -1.534 -7.579 -15.049 1.00 96.69 87 TRP A C 1
ATOM 695 O O . TRP A 1 87 ? -2.172 -8.290 -14.277 1.00 96.69 87 TRP A O 1
ATOM 705 N N . GLY A 1 88 ? -0.404 -7.974 -15.647 1.00 97.81 88 GLY A N 1
ATOM 706 C CA . GLY A 1 88 ? 0.248 -9.251 -15.360 1.00 97.81 88 GLY A CA 1
ATOM 707 C C . GLY A 1 88 ? 0.654 -9.335 -13.893 1.00 97.81 88 GLY A C 1
ATOM 708 O O . GLY A 1 88 ? 0.183 -10.230 -13.201 1.00 97.81 88 GLY A O 1
ATOM 709 N N . ASN A 1 89 ? 1.404 -8.332 -13.429 1.00 97.38 89 ASN A N 1
ATOM 710 C CA . ASN A 1 89 ? 1.825 -8.182 -12.036 1.00 97.38 89 ASN A CA 1
ATOM 711 C C . ASN A 1 89 ? 0.635 -8.191 -11.075 1.00 97.38 89 ASN A C 1
ATOM 713 O O . ASN A 1 89 ? 0.539 -9.029 -10.182 1.00 97.38 89 ASN A O 1
ATOM 717 N N . TRP A 1 90 ? -0.347 -7.320 -11.318 1.00 98.06 90 TRP A N 1
ATOM 718 C CA . TRP A 1 90 ? -1.486 -7.188 -10.408 1.00 98.06 90 TRP A CA 1
ATOM 719 C C . TRP A 1 90 ? -2.292 -8.476 -10.284 1.00 98.06 90 TRP A C 1
ATOM 721 O O . TRP A 1 90 ? -2.635 -8.902 -9.183 1.00 98.06 90 TRP A O 1
ATOM 731 N N . ARG A 1 91 ? -2.571 -9.125 -11.421 1.00 97.88 91 ARG A N 1
ATOM 732 C CA . ARG A 1 91 ? -3.298 -10.394 -11.447 1.00 97.88 91 ARG A CA 1
ATOM 733 C C . ARG A 1 91 ? -2.499 -11.520 -10.798 1.00 97.88 91 ARG A C 1
ATOM 735 O O . ARG A 1 91 ? -3.117 -12.380 -10.180 1.00 97.88 91 ARG A O 1
ATOM 742 N N . ALA A 1 92 ? -1.182 -11.552 -10.988 1.00 97.81 92 ALA A N 1
ATOM 743 C CA . ALA A 1 92 ? -0.330 -12.611 -10.464 1.00 97.81 92 ALA A CA 1
ATOM 744 C C . ALA A 1 92 ? -0.291 -12.631 -8.933 1.00 97.81 92 ALA A C 1
ATOM 746 O O . ALA A 1 92 ? -0.132 -13.707 -8.375 1.00 97.81 92 ALA A O 1
ATOM 747 N N . HIS A 1 93 ? -0.464 -11.474 -8.283 1.00 97.25 93 HIS A N 1
ATOM 748 C CA . HIS A 1 93 ? -0.261 -11.329 -6.836 1.00 97.25 93 HIS A CA 1
ATOM 749 C C . HIS A 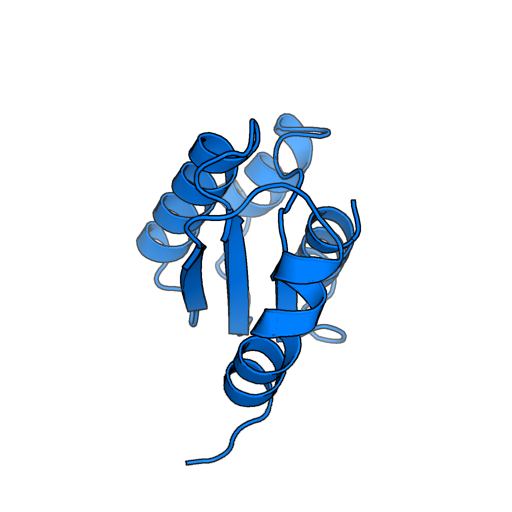1 93 ? -1.534 -10.975 -6.049 1.00 97.25 93 HIS A C 1
ATOM 751 O O . HIS A 1 93 ? -1.484 -10.760 -4.840 1.00 97.25 93 HIS A O 1
ATOM 757 N N . ILE A 1 94 ? -2.701 -10.918 -6.703 1.00 96.81 94 ILE A N 1
ATOM 758 C CA . ILE A 1 94 ? -3.979 -10.607 -6.035 1.00 96.81 94 ILE A CA 1
ATOM 759 C C . ILE A 1 94 ? -4.363 -11.646 -4.970 1.00 96.81 94 ILE A C 1
ATOM 761 O O . ILE A 1 94 ? -5.072 -11.336 -4.015 1.00 96.81 94 ILE A O 1
ATOM 765 N N . ASP A 1 95 ? -3.910 -12.886 -5.123 1.00 96.62 95 ASP A N 1
ATOM 766 C CA . ASP A 1 95 ? -4.131 -13.966 -4.170 1.00 96.62 95 ASP A CA 1
ATOM 767 C C . ASP A 1 95 ? -3.423 -13.712 -2.835 1.00 96.62 95 ASP A C 1
ATOM 769 O O . ASP A 1 95 ? -4.035 -13.942 -1.792 1.00 96.62 95 ASP A O 1
ATOM 773 N N . GLU A 1 96 ? -2.192 -13.190 -2.841 1.00 96.06 96 GLU A N 1
ATOM 774 C CA . GLU A 1 96 ? -1.477 -12.816 -1.612 1.00 96.06 96 GLU A CA 1
ATOM 775 C C . GLU A 1 96 ? -2.193 -11.675 -0.876 1.00 96.06 96 GLU A C 1
ATOM 777 O O . GLU A 1 96 ? -2.284 -11.691 0.354 1.00 96.06 96 GLU A O 1
ATOM 782 N N . ILE A 1 97 ? -2.785 -10.728 -1.611 1.00 97.06 97 ILE A N 1
ATOM 783 C CA . ILE A 1 97 ? -3.593 -9.643 -1.029 1.00 97.06 97 ILE A CA 1
ATOM 784 C C . ILE A 1 97 ? -4.787 -10.218 -0.279 1.00 97.06 97 ILE A C 1
ATOM 786 O O . ILE A 1 97 ? -5.016 -9.896 0.886 1.00 97.06 97 ILE A O 1
ATOM 790 N N . LEU A 1 98 ? -5.554 -11.085 -0.940 1.00 96.69 98 LEU A N 1
ATOM 791 C CA . LEU A 1 98 ? -6.758 -11.665 -0.354 1.00 96.69 98 LEU A CA 1
ATOM 792 C C . LEU A 1 98 ? -6.425 -12.565 0.837 1.00 96.69 98 LEU A C 1
ATOM 794 O O . LEU A 1 98 ? -7.108 -12.492 1.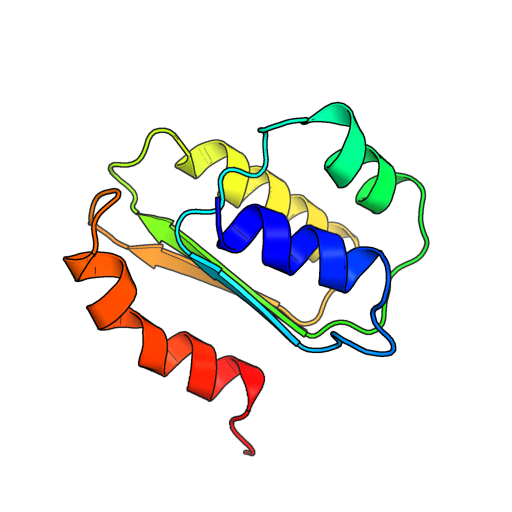856 1.00 96.69 98 LEU A O 1
ATOM 798 N N . GLN A 1 99 ? -5.356 -13.358 0.742 1.00 96.50 99 GLN A N 1
ATOM 799 C CA . GLN A 1 99 ? -4.868 -14.171 1.857 1.00 96.50 99 GLN A CA 1
ATOM 800 C C . GLN A 1 99 ? -4.409 -13.303 3.030 1.00 96.50 99 GLN A C 1
ATOM 802 O O . GLN A 1 99 ? -4.766 -13.587 4.166 1.00 96.50 99 GLN A O 1
ATOM 807 N N . THR A 1 100 ? -3.696 -12.205 2.779 1.00 95.88 100 THR A N 1
ATOM 808 C CA . THR A 1 100 ? -3.267 -11.294 3.849 1.00 95.88 100 THR A CA 1
ATOM 809 C C . THR A 1 100 ? -4.458 -10.646 4.550 1.00 95.88 100 THR A C 1
ATOM 811 O O . THR A 1 100 ? -4.487 -10.553 5.778 1.00 95.88 100 THR A O 1
ATOM 814 N N . LEU A 1 101 ? -5.442 -10.169 3.786 1.00 96.50 101 LEU A N 1
ATOM 815 C CA . LEU A 1 101 ? -6.544 -9.381 4.337 1.00 96.50 101 LEU A CA 1
ATOM 816 C C . LEU A 1 101 ? -7.638 -10.243 4.980 1.00 96.50 101 LEU A C 1
ATOM 818 O O . LEU A 1 101 ? -8.219 -9.819 5.974 1.00 96.50 101 LEU A O 1
ATOM 822 N N . PHE A 1 102 ? -7.910 -11.434 4.441 1.00 95.94 102 PHE A N 1
ATOM 823 C CA . PHE A 1 102 ? -9.031 -12.286 4.865 1.00 95.94 102 PHE A CA 1
ATOM 824 C C . PHE A 1 102 ? -8.623 -13.667 5.375 1.00 95.94 102 PHE A C 1
ATOM 826 O O . PHE A 1 102 ? -9.477 -14.395 5.881 1.00 95.94 102 PHE A O 1
ATOM 833 N N . GLY A 1 103 ? -7.359 -14.054 5.213 1.00 89.81 103 GLY A N 1
ATOM 834 C CA . GLY A 1 103 ? -6.852 -15.303 5.758 1.00 89.81 103 GLY A CA 1
ATOM 835 C C . GLY A 1 103 ? -7.033 -15.329 7.271 1.00 89.81 103 GLY A C 1
ATOM 836 O O . GLY A 1 103 ? -6.725 -14.362 7.968 1.00 89.81 103 GLY A O 1
ATOM 837 N N . VAL A 1 104 ? -7.569 -16.442 7.755 1.00 70.50 104 VAL A N 1
ATOM 838 C CA . VAL A 1 104 ? -7.552 -16.821 9.165 1.00 70.50 104 VAL A CA 1
ATOM 839 C C . VAL A 1 104 ? -6.423 -17.825 9.345 1.00 70.50 104 VAL A C 1
ATOM 841 O O . VAL A 1 104 ? -6.295 -18.733 8.520 1.00 70.50 104 VAL A O 1
ATOM 844 N N . ASP A 1 105 ? -5.610 -17.626 10.381 1.00 57.78 105 ASP A N 1
ATOM 845 C CA . ASP A 1 105 ? -4.630 -18.620 10.834 1.00 57.78 105 ASP A CA 1
ATOM 846 C C . ASP A 1 105 ? -5.306 -19.949 11.224 1.00 57.78 105 ASP A C 1
ATOM 848 O O . ASP A 1 105 ? -6.435 -19.914 11.778 1.00 57.78 105 ASP A O 1
#

Foldseek 3Di:
DQQCVQLVCCLVCCVVNQEGEHEQHQNCPVPPPSVCSLPVDQDDNHEYEYEYEPAEPCVVVSVVVVVSCVVNPHNYHYYYHPDYDDPVVCVVCVVVSCCRRPNDD

Sequence (105 aa):
LGGLTAFYFALMHPEIFGLCGSQSGALQINSGEIVALYQFNSKKDLKVYFDCGTCETLLDDNRQMRDMLESKDYDFVYREWNEGHSWGNWRAHIDEILQTLFGVD